Protein AF-A0AAV3XWU2-F1 (afdb_monomer)

Sequence (75 aa):
MTHSPDLAPSDFHLFGPLKRHVGGMAFETEDDLISELRNWFDNLDVDFFRVGINSLLSRWQKCIDLHLICVLERA

Secondary structure (DSSP, 8-state):
----GGG-HIIIIIHHHHHHHSTT---SSHHHHHHHHHHHHHTS-HHHHHHHHHHHHHHHHHHHHHHHHHHHTT-

Organism: NCBI:txid259542

Radius of gyration: 17.32 Å; Cα contacts (8 Å, |Δi|>4): 20; chains: 1; bounding box: 43×27×43 Å

pLDDT: mean 87.66, std 15.25, range [43.59, 98.0]

Mean predicted aligned error: 6.55 Å

InterPro domains:
  IPR036397 Ribonuclease H superfamily [G3DSA:3.30.420.10] (1-68)
  IPR052709 Transposase-Methyltransferase Hybrid [PTHR46060] (3-66)

Structure (mmCIF, N/CA/C/O backbone):
data_AF-A0AAV3XWU2-F1
#
_entry.id   AF-A0AAV3XWU2-F1
#
loop_
_at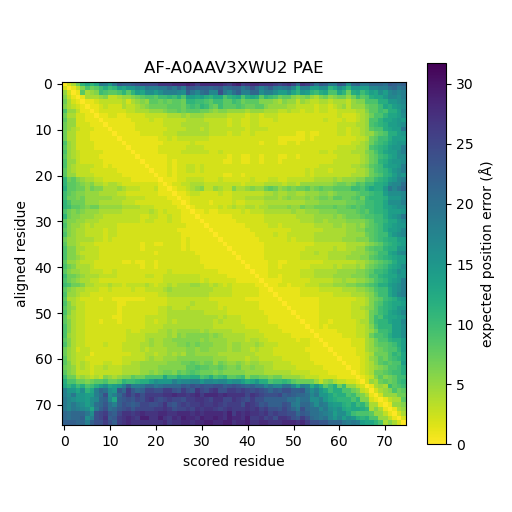om_site.group_PDB
_atom_site.id
_atom_site.type_symbol
_atom_site.label_atom_id
_atom_site.label_alt_id
_atom_site.label_comp_id
_atom_site.label_asym_id
_atom_site.label_entity_id
_atom_site.label_seq_id
_atom_site.pdbx_PDB_ins_code
_atom_site.Cartn_x
_atom_site.Cartn_y
_atom_site.Cartn_z
_atom_site.occupancy
_atom_site.B_iso_or_equiv
_atom_site.auth_seq_id
_atom_site.auth_comp_id
_atom_site.auth_asym_id
_atom_site.auth_atom_id
_atom_site.pdbx_PDB_model_num
ATOM 1 N N . MET A 1 1 ? 13.414 -21.966 -0.545 1.00 43.59 1 MET A N 1
ATOM 2 C CA . MET A 1 1 ? 12.444 -21.259 -1.406 1.00 43.59 1 MET A CA 1
ATOM 3 C C . MET A 1 1 ? 12.907 -19.824 -1.509 1.00 43.59 1 MET A C 1
ATOM 5 O O . MET A 1 1 ? 13.015 -19.165 -0.485 1.00 43.59 1 MET A O 1
ATOM 9 N N . THR A 1 2 ? 13.311 -19.388 -2.695 1.00 61.56 2 THR A N 1
ATOM 10 C CA . THR A 1 2 ? 13.873 -18.051 -2.901 1.00 61.56 2 THR A CA 1
ATOM 11 C C . THR A 1 2 ? 12.725 -17.047 -2.918 1.00 61.56 2 THR A C 1
ATOM 13 O O . THR A 1 2 ? 11.846 -17.140 -3.769 1.00 61.56 2 THR A O 1
ATOM 16 N N . HIS A 1 3 ? 12.685 -16.142 -1.942 1.00 67.81 3 HIS A N 1
ATOM 17 C CA . HIS A 1 3 ? 11.694 -15.071 -1.894 1.00 67.81 3 HIS A CA 1
ATOM 18 C C . HIS A 1 3 ? 12.113 -13.963 -2.869 1.00 67.81 3 HIS A C 1
ATOM 20 O O . HIS A 1 3 ? 13.249 -13.494 -2.804 1.00 67.81 3 HIS A O 1
ATOM 26 N N . SER A 1 4 ? 11.211 -13.532 -3.752 1.00 78.31 4 SER A N 1
ATOM 27 C CA . SER A 1 4 ? 11.443 -12.443 -4.713 1.00 78.31 4 SER A CA 1
ATOM 28 C C . SER A 1 4 ? 10.426 -11.325 -4.468 1.00 78.31 4 SER A C 1
ATOM 30 O O . SER A 1 4 ? 9.383 -11.309 -5.124 1.00 78.31 4 SER A O 1
ATOM 32 N N . PRO A 1 5 ? 10.710 -10.391 -3.538 1.00 81.81 5 PRO A N 1
ATOM 33 C CA . PRO A 1 5 ? 9.783 -9.310 -3.187 1.00 81.81 5 PRO A CA 1
ATOM 34 C C . PRO A 1 5 ? 9.366 -8.471 -4.404 1.00 81.81 5 PRO A C 1
ATOM 36 O O . PRO A 1 5 ? 8.227 -8.033 -4.515 1.00 81.81 5 PRO A O 1
ATOM 39 N N . ASP A 1 6 ? 10.269 -8.306 -5.374 1.00 84.25 6 ASP A N 1
ATOM 40 C CA . ASP A 1 6 ? 10.004 -7.551 -6.602 1.00 84.25 6 ASP A CA 1
ATOM 41 C C . ASP A 1 6 ? 8.951 -8.180 -7.520 1.00 84.25 6 ASP A C 1
ATOM 43 O O . ASP A 1 6 ? 8.440 -7.491 -8.407 1.00 84.25 6 ASP A O 1
ATOM 47 N N . LEU A 1 7 ? 8.627 -9.462 -7.321 1.00 88.31 7 LEU A N 1
ATOM 48 C CA . LEU A 1 7 ? 7.653 -10.213 -8.114 1.00 88.31 7 LEU A CA 1
ATOM 49 C C . LEU A 1 7 ? 6.333 -10.457 -7.378 1.00 88.31 7 LEU A C 1
ATOM 51 O O . LEU A 1 7 ? 5.386 -10.935 -7.995 1.00 88.31 7 LEU A O 1
ATOM 55 N N . ALA A 1 8 ? 6.246 -10.131 -6.089 1.00 91.00 8 ALA A N 1
ATOM 56 C CA . ALA A 1 8 ? 5.036 -10.301 -5.299 1.00 91.00 8 ALA A CA 1
ATOM 57 C C . ALA A 1 8 ? 4.242 -8.980 -5.252 1.00 91.00 8 ALA A C 1
ATOM 59 O O . ALA A 1 8 ? 4.716 -8.011 -4.654 1.00 91.00 8 ALA A O 1
ATOM 60 N N . PRO A 1 9 ? 3.026 -8.903 -5.832 1.00 92.44 9 PRO A N 1
ATOM 61 C CA . PRO A 1 9 ? 2.220 -7.676 -5.819 1.00 92.44 9 PRO A CA 1
ATOM 62 C C . PRO A 1 9 ? 1.889 -7.184 -4.410 1.00 92.44 9 PRO A C 1
ATOM 64 O O . PRO A 1 9 ? 1.777 -5.981 -4.181 1.00 92.44 9 PRO A O 1
ATOM 67 N N . SER A 1 10 ? 1.782 -8.104 -3.448 1.00 93.12 10 SER A N 1
ATOM 68 C CA . SER A 1 10 ? 1.653 -7.759 -2.034 1.00 93.12 10 SER A CA 1
ATOM 69 C C . SER A 1 10 ? 2.817 -6.885 -1.563 1.00 93.12 10 SER A C 1
ATOM 71 O O . SER A 1 10 ? 2.597 -5.839 -0.959 1.00 93.12 10 SER A O 1
ATOM 73 N N . ASP A 1 11 ? 4.048 -7.261 -1.902 1.00 92.69 11 ASP A N 1
ATOM 74 C CA . ASP A 1 11 ? 5.256 -6.580 -1.444 1.00 92.69 11 ASP A CA 1
ATOM 75 C C . ASP A 1 11 ? 5.506 -5.272 -2.192 1.00 92.69 11 ASP A C 1
ATOM 77 O O . ASP A 1 11 ? 5.745 -4.240 -1.563 1.00 92.69 11 ASP A O 1
ATOM 81 N N . PHE A 1 12 ? 5.431 -5.286 -3.527 1.00 92.38 12 PHE A N 1
ATOM 82 C CA . PHE A 1 12 ? 5.807 -4.112 -4.318 1.00 92.38 12 PHE A CA 1
ATOM 83 C C . PHE A 1 12 ? 4.685 -3.085 -4.510 1.00 92.38 12 PHE A C 1
ATOM 85 O O . PHE A 1 12 ? 4.977 -1.956 -4.907 1.00 92.38 12 PHE A O 1
ATOM 92 N N . HIS A 1 13 ? 3.421 -3.458 -4.284 1.00 95.81 13 HIS A N 1
ATOM 93 C CA . HIS A 1 13 ? 2.269 -2.590 -4.558 1.00 95.81 13 HIS A CA 1
ATOM 94 C C . HIS A 1 13 ? 1.372 -2.368 -3.344 1.00 95.81 13 HIS A C 1
ATOM 96 O O . HIS A 1 13 ? 1.003 -1.230 -3.077 1.00 95.81 13 HIS A O 1
ATOM 102 N N . LEU A 1 14 ? 1.036 -3.417 -2.587 1.00 96.62 14 LEU A N 1
ATOM 103 C CA . LEU A 1 14 ? 0.043 -3.328 -1.508 1.00 96.62 14 LEU A CA 1
ATOM 104 C C . LEU A 1 14 ? 0.626 -2.839 -0.175 1.00 96.62 14 LEU A C 1
ATOM 106 O O . LEU A 1 14 ? 0.098 -1.913 0.443 1.00 96.62 14 LEU A O 1
ATOM 110 N N . PHE A 1 15 ? 1.717 -3.451 0.288 1.00 94.81 15 PHE A N 1
ATOM 111 C CA . PHE A 1 15 ? 2.230 -3.225 1.640 1.00 94.81 15 PHE A CA 1
ATOM 112 C C . PHE A 1 15 ? 2.864 -1.848 1.829 1.00 94.81 15 PHE A C 1
ATOM 114 O O . PHE A 1 15 ? 2.858 -1.331 2.942 1.00 94.81 15 PHE A O 1
ATOM 121 N N . GLY A 1 16 ? 3.383 -1.222 0.771 1.00 95.69 16 GLY A N 1
ATOM 122 C CA . GLY A 1 16 ? 3.911 0.144 0.838 1.00 95.69 16 GLY A CA 1
ATOM 123 C C . GLY A 1 16 ? 2.833 1.177 1.209 1.00 95.69 16 GLY A C 1
ATOM 124 O O . GLY A 1 16 ? 2.982 1.883 2.207 1.00 95.69 16 GLY A O 1
ATOM 125 N N . PRO A 1 17 ? 1.741 1.293 0.433 1.00 96.88 17 PRO A N 1
ATOM 126 C CA . PRO A 1 17 ? 0.565 2.083 0.792 1.00 96.88 17 PRO A CA 1
ATOM 127 C C . PRO A 1 17 ? -0.034 1.699 2.145 1.00 96.88 17 PRO A C 1
ATOM 129 O O . PRO A 1 17 ? -0.274 2.591 2.953 1.00 96.88 17 PRO A O 1
ATOM 132 N N . LEU A 1 18 ? -0.187 0.400 2.426 1.00 96.69 18 LEU A N 1
ATOM 133 C CA . LEU A 1 18 ? -0.771 -0.049 3.688 1.00 96.69 18 LEU A CA 1
ATOM 134 C C . LEU A 1 18 ? 0.039 0.431 4.898 1.00 96.69 18 LEU A C 1
ATOM 136 O O . LEU A 1 18 ? -0.515 1.020 5.818 1.00 96.69 18 LEU A O 1
ATOM 140 N N . LYS A 1 19 ? 1.364 0.245 4.880 1.00 95.44 19 LYS A N 1
ATOM 141 C CA . LYS A 1 19 ? 2.258 0.704 5.956 1.00 95.44 19 LYS A CA 1
ATOM 142 C C . LYS A 1 19 ? 2.229 2.218 6.143 1.00 95.44 19 LYS A C 1
ATOM 144 O O . LYS A 1 19 ? 2.435 2.682 7.257 1.00 95.44 19 LYS A O 1
ATOM 149 N N . ARG A 1 20 ? 2.002 2.987 5.073 1.00 96.12 20 ARG A N 1
ATOM 150 C CA . ARG A 1 20 ? 1.825 4.445 5.166 1.00 96.12 20 ARG A CA 1
ATOM 151 C C . ARG A 1 20 ? 0.492 4.817 5.803 1.00 96.12 20 ARG A C 1
ATOM 153 O O . ARG A 1 20 ? 0.462 5.788 6.542 1.00 96.12 20 ARG A O 1
ATOM 160 N N . HIS A 1 21 ? -0.565 4.055 5.526 1.00 95.62 21 HIS A N 1
ATOM 161 C CA . HIS A 1 21 ? -1.885 4.258 6.123 1.00 95.62 21 HIS A CA 1
ATOM 162 C C . HIS A 1 21 ? -1.868 3.991 7.628 1.00 95.62 21 HIS A C 1
ATOM 164 O O . HIS A 1 21 ? -2.192 4.871 8.412 1.00 95.62 21 HIS A O 1
ATOM 170 N N . VAL A 1 22 ? -1.394 2.810 8.035 1.00 95.44 22 VAL A N 1
ATOM 171 C CA . VAL A 1 22 ? -1.348 2.423 9.459 1.00 95.44 22 VAL A CA 1
ATOM 172 C C . VAL A 1 22 ? -0.147 3.011 10.209 1.00 95.44 22 VAL A C 1
ATOM 174 O O . VAL A 1 22 ? 0.005 2.824 11.416 1.00 95.44 22 VAL A O 1
ATOM 177 N N . GLY A 1 23 ? 0.750 3.696 9.500 1.00 95.38 23 GLY A N 1
ATOM 178 C CA . GLY A 1 23 ? 1.978 4.247 10.055 1.00 95.38 23 GLY A CA 1
ATOM 179 C C . GLY A 1 23 ? 1.682 5.341 11.076 1.00 95.38 23 GLY A C 1
ATOM 180 O O . GLY A 1 23 ? 1.215 6.416 10.718 1.00 95.38 23 GLY A O 1
ATOM 181 N N . GLY A 1 24 ? 1.994 5.082 12.346 1.00 91.38 24 GLY A N 1
ATOM 182 C CA . GLY A 1 24 ? 1.771 6.032 13.441 1.00 91.38 24 GLY A CA 1
ATOM 183 C C . GLY A 1 24 ? 0.397 5.927 14.104 1.00 91.38 24 GLY A C 1
ATOM 184 O O . GLY A 1 24 ? 0.139 6.660 15.055 1.00 91.38 24 GLY A O 1
ATOM 185 N N . MET A 1 25 ? -0.456 5.004 13.654 1.00 95.44 25 MET A N 1
ATOM 186 C CA . MET A 1 25 ? -1.682 4.651 14.366 1.00 95.44 25 MET A CA 1
ATOM 187 C C . MET A 1 25 ? -1.349 3.697 15.519 1.00 95.44 25 MET A C 1
ATOM 189 O O . MET A 1 25 ? -0.520 2.796 15.375 1.00 95.44 25 MET A O 1
ATOM 193 N N . ALA A 1 26 ? -1.990 3.907 16.667 1.00 95.75 26 ALA A N 1
ATOM 194 C CA . ALA A 1 26 ? -1.967 2.978 17.788 1.00 95.75 26 ALA A CA 1
ATOM 195 C C . ALA A 1 26 ? -3.327 2.282 17.868 1.00 95.75 26 ALA A C 1
ATOM 197 O O . ALA A 1 26 ? -4.361 2.936 17.747 1.00 95.75 26 ALA A O 1
ATOM 198 N N . PHE A 1 27 ? -3.306 0.971 18.078 1.00 96.06 27 PHE A N 1
ATOM 199 C CA . PHE A 1 27 ? -4.499 0.145 18.223 1.00 96.06 27 PHE A CA 1
ATOM 200 C C . PHE A 1 27 ? -4.458 -0.499 19.606 1.00 96.06 27 PHE A C 1
ATOM 202 O O . PHE A 1 27 ? -3.405 -0.993 20.017 1.00 96.06 27 PHE A O 1
ATOM 209 N N . GLU A 1 28 ? -5.570 -0.454 20.337 1.00 96.75 28 GLU A N 1
ATOM 210 C CA . GLU A 1 28 ? -5.657 -1.040 21.680 1.00 96.75 28 GLU A CA 1
ATOM 211 C C . GLU A 1 28 ? -5.854 -2.555 21.604 1.00 96.75 28 GLU A C 1
ATOM 213 O O . GLU A 1 28 ? -5.326 -3.298 22.435 1.00 96.75 28 GLU A O 1
ATOM 218 N N . THR A 1 29 ? -6.569 -3.017 20.576 1.00 97.81 29 THR A N 1
ATOM 219 C CA . THR A 1 29 ? -6.868 -4.430 20.351 1.00 97.81 29 THR A CA 1
ATOM 220 C C . THR A 1 29 ? -6.570 -4.875 18.919 1.00 97.81 29 THR A C 1
ATOM 222 O O . THR A 1 29 ? -6.408 -4.072 17.997 1.00 97.81 29 THR A O 1
ATOM 225 N N . GLU A 1 30 ? -6.507 -6.193 18.722 1.00 97.00 30 GLU A N 1
ATOM 226 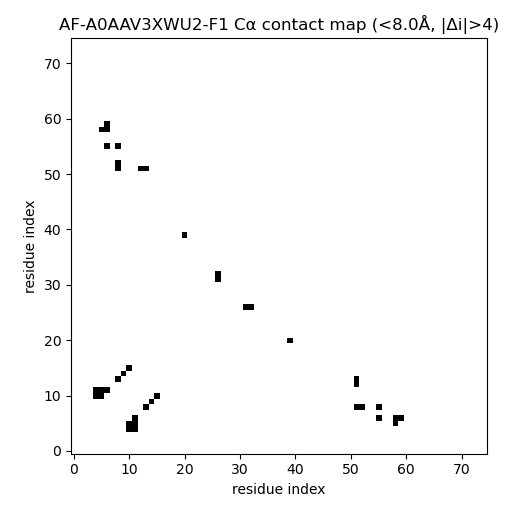C CA . GLU A 1 30 ? -6.427 -6.786 17.384 1.00 97.00 30 GLU A CA 1
ATOM 227 C C . GLU A 1 30 ? -7.691 -6.491 16.560 1.00 97.00 30 GLU A C 1
ATOM 229 O O . GLU A 1 30 ? -7.590 -6.234 15.362 1.00 97.00 30 GLU A O 1
ATOM 234 N N . ASP A 1 31 ? -8.864 -6.454 17.196 1.00 98.00 31 ASP A N 1
ATOM 235 C CA . ASP A 1 31 ? -10.131 -6.154 16.525 1.00 98.00 31 ASP A CA 1
ATOM 236 C C . ASP A 1 31 ? -10.164 -4.723 15.969 1.00 98.00 31 ASP A C 1
ATOM 238 O O . ASP A 1 31 ? -10.675 -4.508 14.864 1.00 98.00 31 ASP A O 1
ATOM 242 N N . ASP A 1 32 ? -9.564 -3.759 16.677 1.00 97.25 32 ASP A N 1
ATOM 243 C CA . ASP A 1 32 ? -9.412 -2.381 16.191 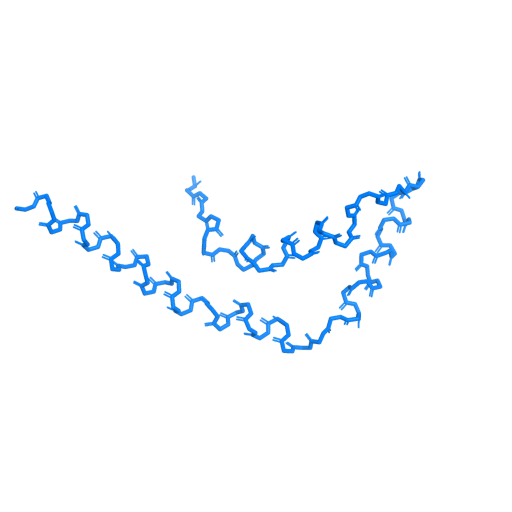1.00 97.25 32 ASP A CA 1
ATOM 244 C C . ASP A 1 32 ? -8.533 -2.340 14.937 1.00 97.25 32 ASP A C 1
ATOM 246 O O . ASP A 1 32 ? -8.892 -1.720 13.933 1.00 97.25 32 ASP A O 1
ATOM 250 N N . LEU A 1 33 ? -7.404 -3.060 14.962 1.00 96.06 33 LEU A N 1
ATOM 251 C CA . LEU A 1 33 ? -6.509 -3.178 13.813 1.00 96.06 33 LEU A CA 1
ATOM 252 C C . LE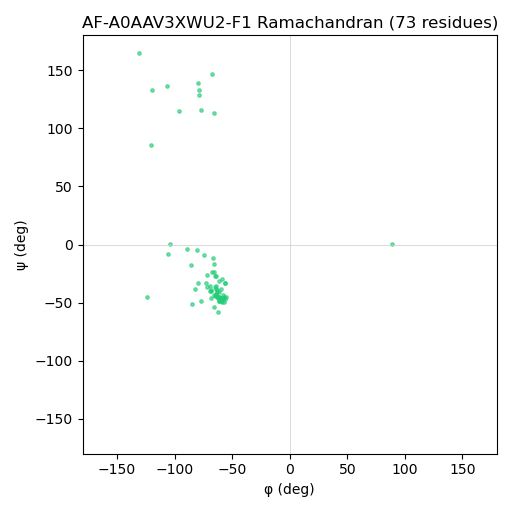U A 1 33 ? -7.219 -3.838 12.624 1.00 96.06 33 LEU A C 1
ATOM 254 O O . LEU A 1 33 ? -7.156 -3.326 11.508 1.00 96.06 33 LEU A O 1
ATOM 258 N N . ILE A 1 34 ? -7.905 -4.964 12.837 1.00 97.06 34 ILE A N 1
ATOM 259 C CA . ILE A 1 34 ? -8.623 -5.682 11.774 1.00 97.06 34 ILE A CA 1
ATOM 260 C C . ILE A 1 34 ? -9.713 -4.794 11.168 1.00 97.06 34 ILE A C 1
ATOM 262 O O . ILE A 1 34 ? -9.887 -4.785 9.947 1.00 97.06 34 ILE A O 1
ATOM 266 N N . SER A 1 35 ? -10.438 -4.046 12.000 1.00 97.62 35 SER A N 1
ATOM 267 C CA . SER A 1 35 ? -11.499 -3.142 11.551 1.00 97.62 35 SER A CA 1
ATOM 268 C C . SER A 1 35 ? -10.944 -1.993 10.710 1.00 97.62 35 SER A C 1
ATOM 270 O O . SER A 1 35 ? -11.481 -1.716 9.637 1.00 97.62 35 SER A O 1
ATOM 272 N N . GLU A 1 36 ? -9.830 -1.386 11.127 1.00 97.50 36 GLU A N 1
ATOM 273 C CA . GLU A 1 36 ? -9.158 -0.335 10.356 1.00 97.50 36 GLU A CA 1
ATOM 274 C C . GLU A 1 36 ? -8.622 -0.864 9.019 1.00 97.50 36 GLU A C 1
ATOM 276 O O . GLU A 1 36 ? -8.803 -0.231 7.980 1.00 97.50 36 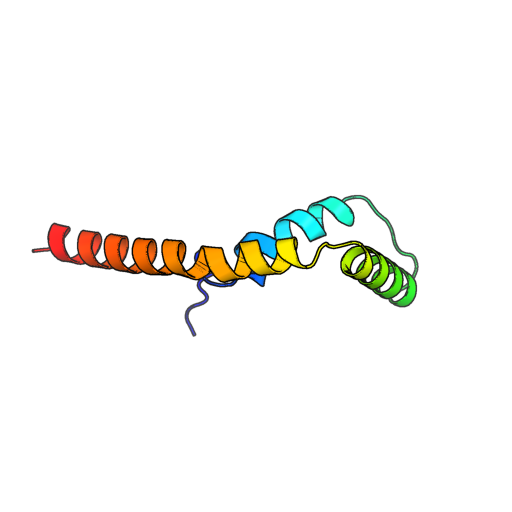GLU A O 1
ATOM 281 N N . LEU A 1 37 ? -8.019 -2.058 9.014 1.00 97.12 37 LEU A N 1
ATOM 282 C CA . LEU A 1 37 ? -7.554 -2.698 7.784 1.00 97.12 37 LEU A CA 1
ATOM 283 C C . LEU A 1 37 ? -8.711 -2.956 6.816 1.00 97.12 37 LEU A C 1
ATOM 285 O O . LEU A 1 37 ? -8.583 -2.646 5.634 1.00 97.12 37 LEU A O 1
ATOM 289 N N . ARG A 1 38 ? -9.841 -3.491 7.298 1.00 97.75 38 ARG A N 1
ATOM 290 C CA . ARG A 1 38 ? -11.042 -3.710 6.473 1.00 97.75 38 ARG A CA 1
ATOM 291 C C . ARG A 1 38 ? -11.548 -2.407 5.876 1.00 97.75 38 ARG A C 1
ATOM 293 O O . ARG A 1 38 ? -11.712 -2.337 4.665 1.00 97.75 38 ARG A O 1
ATOM 300 N N . ASN A 1 39 ? -11.694 -1.371 6.699 1.00 97.31 39 ASN A N 1
ATOM 301 C CA . ASN A 1 39 ? -12.099 -0.050 6.233 1.00 97.31 39 ASN A CA 1
ATOM 302 C C . ASN A 1 39 ? -11.132 0.494 5.170 1.00 97.31 39 ASN A C 1
ATOM 304 O O . ASN A 1 39 ? -11.563 1.010 4.143 1.00 97.31 39 ASN A O 1
ATOM 308 N N . TRP A 1 40 ? -9.821 0.346 5.364 1.00 97.31 40 TRP A N 1
ATOM 309 C CA . TRP A 1 40 ? -8.842 0.753 4.359 1.00 97.31 40 TRP A CA 1
ATOM 310 C C . TRP A 1 40 ? -9.022 -0.004 3.038 1.00 97.31 40 TRP A C 1
ATOM 312 O O . TRP A 1 40 ? -9.062 0.628 1.985 1.00 97.31 40 TRP A O 1
ATOM 322 N N . PHE A 1 41 ? -9.184 -1.331 3.087 1.00 96.75 41 PHE A N 1
ATOM 323 C CA . PHE A 1 41 ? -9.421 -2.156 1.900 1.00 96.75 41 PHE A CA 1
ATOM 324 C C . PHE A 1 41 ? -10.732 -1.810 1.184 1.00 96.75 41 PHE A C 1
ATOM 326 O O . PHE A 1 41 ? -10.734 -1.739 -0.043 1.00 96.75 41 PHE A O 1
ATOM 333 N N . ASP A 1 42 ? -11.812 -1.552 1.922 1.00 97.19 42 ASP A N 1
ATOM 334 C CA . ASP A 1 42 ? -13.123 -1.191 1.367 1.00 97.19 42 ASP A CA 1
ATOM 335 C C . ASP A 1 42 ? -13.103 0.172 0.653 1.00 97.19 42 ASP A C 1
ATOM 337 O O . ASP A 1 42 ? -13.907 0.421 -0.245 1.00 97.19 42 ASP A O 1
ATOM 341 N N . ASN A 1 43 ? -12.159 1.046 1.016 1.00 96.44 43 ASN A N 1
ATOM 342 C CA . ASN A 1 43 ? -11.948 2.345 0.376 1.00 96.44 43 ASN A CA 1
ATOM 343 C C . ASN A 1 43 ? -10.973 2.298 -0.816 1.00 96.44 43 ASN A C 1
ATOM 345 O O . ASN A 1 43 ? -10.760 3.323 -1.470 1.00 96.44 43 ASN A O 1
ATOM 349 N N . LEU A 1 44 ? -10.356 1.149 -1.113 1.00 96.62 44 LEU A N 1
ATOM 350 C CA . LEU A 1 44 ? -9.499 1.012 -2.289 1.00 96.62 44 LEU A CA 1
ATOM 351 C C . LEU A 1 44 ? -10.336 0.820 -3.551 1.00 96.62 44 LEU A C 1
ATOM 353 O O . LEU A 1 44 ? -11.215 -0.036 -3.626 1.00 96.62 44 LEU A O 1
ATOM 357 N N . ASP A 1 45 ? -9.991 1.574 -4.591 1.00 96.69 45 ASP A N 1
ATOM 358 C CA . ASP A 1 45 ? -10.590 1.394 -5.906 1.00 96.69 45 ASP A CA 1
ATOM 359 C C . ASP A 1 45 ? -10.172 0.048 -6.529 1.00 96.69 45 ASP A C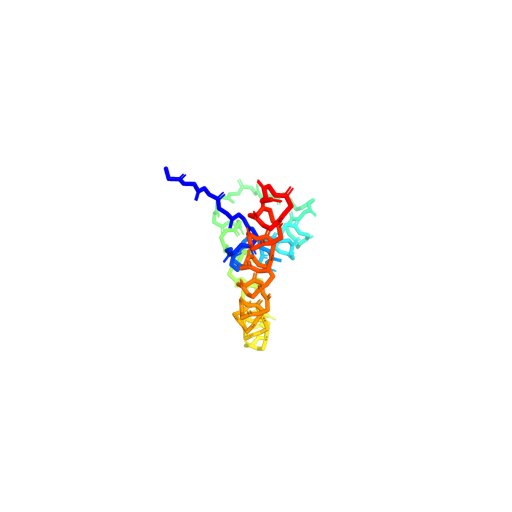 1
ATOM 361 O O . ASP A 1 45 ? -9.042 -0.417 -6.357 1.00 96.69 45 ASP A O 1
ATOM 365 N N . VAL A 1 46 ? -11.054 -0.576 -7.311 1.00 96.50 46 VAL A N 1
ATOM 366 C CA . VAL A 1 46 ? -10.747 -1.820 -8.041 1.00 96.50 46 VAL A CA 1
ATOM 367 C C . VAL A 1 46 ? -9.523 -1.650 -8.950 1.00 96.50 46 VAL A C 1
ATOM 369 O O . VAL A 1 46 ? -8.724 -2.580 -9.119 1.00 96.50 46 VAL A O 1
ATOM 372 N N . ASP A 1 47 ? -9.328 -0.456 -9.505 1.00 97.44 47 ASP A N 1
ATOM 373 C CA . ASP A 1 47 ? -8.182 -0.138 -10.343 1.00 97.44 47 ASP A CA 1
ATOM 374 C C . ASP A 1 47 ? -6.864 -0.118 -9.565 1.00 97.44 47 ASP A C 1
ATOM 376 O O . ASP A 1 47 ? -5.821 -0.416 -10.152 1.00 97.44 47 ASP A O 1
ATOM 380 N N . PHE A 1 48 ? -6.881 0.097 -8.244 1.00 96.94 48 PHE A N 1
ATOM 381 C CA . PHE A 1 48 ? -5.688 -0.070 -7.412 1.00 96.94 48 PHE A CA 1
ATOM 382 C C . PHE A 1 48 ? -5.128 -1.490 -7.553 1.00 96.94 48 PHE A C 1
ATOM 384 O O . PHE A 1 48 ? -3.943 -1.664 -7.846 1.00 96.94 48 PHE A O 1
ATOM 391 N N . PHE A 1 49 ? -5.969 -2.517 -7.417 1.00 95.50 49 PHE A N 1
ATOM 392 C CA . PHE A 1 49 ? -5.536 -3.908 -7.565 1.00 95.50 49 PHE A CA 1
ATOM 393 C C . PHE A 1 49 ? -5.159 -4.232 -9.010 1.00 95.50 49 PHE A C 1
ATOM 395 O O . PHE A 1 49 ? -4.150 -4.899 -9.253 1.00 95.50 49 PHE A O 1
ATOM 402 N N . ARG A 1 50 ? -5.925 -3.712 -9.976 1.00 96.94 50 ARG A N 1
ATOM 403 C CA . ARG A 1 50 ? -5.658 -3.897 -11.408 1.00 96.94 50 ARG A CA 1
ATOM 404 C C . ARG A 1 50 ? -4.268 -3.401 -11.792 1.00 96.94 50 ARG A C 1
ATOM 406 O O . ARG A 1 50 ? -3.543 -4.112 -12.484 1.00 96.94 50 ARG A O 1
ATOM 413 N N . VAL A 1 51 ? -3.876 -2.217 -11.321 1.00 96.56 51 VAL A N 1
ATOM 414 C CA . VAL A 1 51 ? -2.547 -1.640 -11.568 1.00 96.56 51 VAL A CA 1
ATOM 415 C C . VAL A 1 51 ? -1.447 -2.524 -10.982 1.00 96.56 51 VAL A C 1
ATOM 417 O O . VAL A 1 51 ? -0.469 -2.815 -11.674 1.00 96.56 51 VAL A O 1
ATOM 420 N N . GLY A 1 52 ? -1.614 -2.998 -9.744 1.00 95.19 52 GLY A N 1
ATOM 421 C CA . GLY A 1 52 ? -0.642 -3.881 -9.095 1.00 95.19 52 GLY A CA 1
ATOM 422 C C . GLY A 1 52 ? -0.429 -5.190 -9.857 1.00 95.19 52 GLY A C 1
ATOM 423 O O . GLY A 1 52 ? 0.710 -5.576 -10.120 1.00 95.19 52 GLY A O 1
ATOM 424 N N . ILE A 1 53 ? -1.521 -5.838 -10.275 1.00 95.62 53 ILE A N 1
ATOM 425 C CA . ILE A 1 53 ? -1.472 -7.090 -11.041 1.00 95.62 53 ILE A CA 1
ATOM 426 C C . ILE A 1 53 ? -0.900 -6.866 -12.444 1.00 95.62 53 ILE A C 1
ATOM 428 O O . ILE A 1 53 ? -0.003 -7.596 -12.856 1.00 95.62 53 ILE A O 1
ATOM 432 N N . ASN A 1 54 ? -1.340 -5.835 -13.167 1.00 95.81 54 ASN A N 1
ATOM 433 C CA . ASN A 1 54 ? -0.846 -5.560 -14.522 1.00 95.81 54 ASN A CA 1
ATOM 434 C C . ASN A 1 54 ? 0.643 -5.178 -14.543 1.00 95.81 54 ASN A C 1
ATOM 436 O O . ASN A 1 54 ? 1.339 -5.449 -15.522 1.00 95.81 54 ASN A O 1
ATOM 440 N N . SER A 1 55 ? 1.156 -4.613 -13.447 1.00 94.50 55 SER A N 1
ATOM 441 C CA . SER A 1 55 ? 2.584 -4.314 -13.286 1.00 94.50 55 SER A CA 1
ATOM 442 C C . SER A 1 55 ? 3.467 -5.568 -13.200 1.00 94.50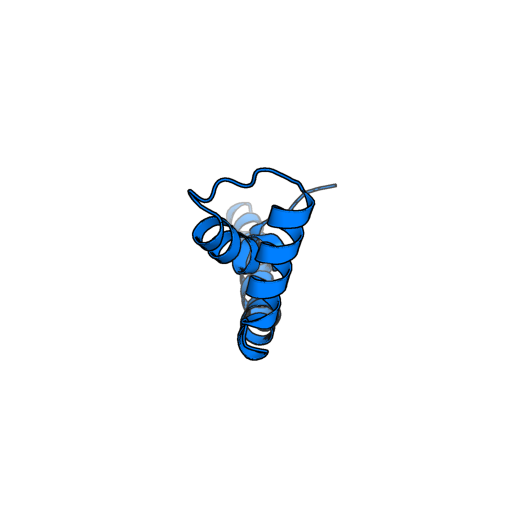 55 SER A C 1
ATOM 444 O O . SER A 1 55 ? 4.687 -5.452 -13.310 1.00 94.50 55 SER A O 1
ATOM 446 N N . LEU A 1 56 ? 2.895 -6.770 -13.035 1.00 92.56 56 LEU A N 1
ATOM 447 C CA . LEU A 1 56 ? 3.659 -8.022 -13.065 1.00 92.56 56 LEU A CA 1
ATOM 448 C C . LEU A 1 56 ? 4.315 -8.270 -14.418 1.00 92.56 56 LEU A C 1
ATOM 450 O O . LEU A 1 56 ? 5.458 -8.709 -14.453 1.00 92.56 56 LEU A O 1
ATOM 454 N N . LEU A 1 57 ? 3.628 -7.961 -15.520 1.00 91.88 57 LEU A N 1
ATOM 455 C CA . LEU A 1 57 ? 4.136 -8.244 -16.864 1.00 91.88 57 LEU A CA 1
ATOM 456 C C . LEU A 1 57 ? 5.464 -7.523 -17.124 1.00 91.88 57 LEU A C 1
ATOM 458 O O . LEU A 1 57 ? 6.435 -8.137 -17.563 1.00 91.88 57 LEU A O 1
ATOM 462 N N . SER A 1 58 ? 5.538 -6.233 -16.786 1.00 92.00 58 SER A N 1
ATOM 463 C CA . SER A 1 58 ? 6.766 -5.448 -16.947 1.00 92.00 58 SER A CA 1
ATOM 464 C C . SER A 1 58 ? 7.867 -5.885 -15.976 1.00 92.00 58 SER A C 1
ATOM 466 O O . SER A 1 58 ? 9.041 -5.908 -16.343 1.00 92.00 58 SER A O 1
ATOM 468 N N . ARG A 1 59 ? 7.506 -6.280 -14.749 1.00 91.19 59 ARG A N 1
ATOM 469 C CA . ARG A 1 59 ? 8.452 -6.779 -13.740 1.00 91.19 59 ARG A CA 1
ATOM 470 C C . ARG A 1 59 ? 9.034 -8.143 -14.108 1.00 91.19 59 ARG A C 1
ATOM 472 O O . ARG A 1 59 ? 10.236 -8.339 -13.943 1.00 91.19 59 ARG A O 1
ATOM 479 N N . TRP A 1 60 ? 8.227 -9.056 -14.648 1.00 90.56 60 TRP A N 1
ATOM 480 C CA . TRP A 1 60 ? 8.701 -10.333 -15.185 1.00 90.56 60 TRP A CA 1
ATOM 481 C C . TRP A 1 60 ? 9.646 -10.120 -16.356 1.00 90.56 60 TRP A C 1
ATOM 483 O O . TRP A 1 60 ? 10.731 -10.695 -16.345 1.00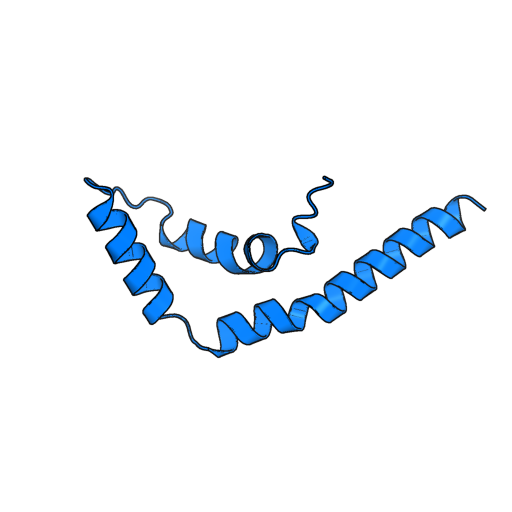 90.56 60 TRP A O 1
ATOM 493 N N . GLN A 1 61 ? 9.296 -9.244 -17.302 1.00 91.44 61 GLN A N 1
ATOM 494 C CA . GLN A 1 61 ? 10.186 -8.932 -18.419 1.00 91.44 61 GLN A CA 1
ATOM 495 C C . GLN A 1 61 ? 11.524 -8.377 -17.923 1.00 91.44 61 GLN A C 1
ATOM 497 O O . GLN A 1 61 ? 12.573 -8.887 -18.293 1.00 91.44 61 GLN A O 1
ATOM 502 N N . LYS A 1 62 ? 11.501 -7.421 -16.988 1.00 89.00 62 LYS A N 1
ATOM 503 C CA . LYS A 1 62 ? 12.725 -6.882 -16.384 1.00 89.00 62 LYS A CA 1
ATOM 504 C C . LYS A 1 62 ? 13.549 -7.959 -15.672 1.00 89.00 62 LYS A C 1
ATOM 506 O O . LYS A 1 62 ? 14.772 -7.922 -15.726 1.00 89.00 62 LYS A O 1
ATOM 511 N N . CYS A 1 63 ? 12.902 -8.906 -14.993 1.00 86.56 63 CYS A N 1
ATOM 512 C CA . CYS A 1 63 ? 13.590 -10.022 -14.348 1.00 86.56 63 CYS A CA 1
ATOM 513 C C . CYS A 1 63 ? 14.282 -10.922 -15.380 1.00 86.56 63 CYS A C 1
ATOM 515 O O . CYS A 1 63 ? 15.445 -11.265 -15.187 1.00 86.56 63 CYS A O 1
ATOM 517 N N . ILE A 1 64 ? 13.603 -11.237 -16.488 1.00 87.50 64 ILE A N 1
ATOM 518 C CA . ILE A 1 64 ? 14.168 -11.998 -17.609 1.00 87.50 64 ILE A CA 1
ATOM 519 C C . ILE A 1 64 ? 15.348 -11.244 -18.218 1.00 87.50 64 ILE A C 1
ATOM 521 O O . ILE A 1 64 ? 16.416 -11.830 -18.363 1.00 87.50 64 ILE A O 1
ATOM 525 N N . ASP A 1 65 ? 15.187 -9.953 -18.509 1.00 87.56 65 ASP A N 1
ATOM 526 C CA . ASP A 1 65 ? 16.228 -9.123 -19.113 1.00 87.56 65 ASP A CA 1
ATOM 527 C C . ASP A 1 65 ? 17.460 -9.042 -18.209 1.00 87.56 65 ASP A C 1
ATOM 529 O O . ASP A 1 65 ? 18.574 -9.250 -18.673 1.00 87.56 65 ASP A O 1
ATOM 533 N N . LEU A 1 66 ? 17.282 -8.819 -16.902 1.00 80.31 66 LEU A N 1
ATOM 534 C CA . LEU A 1 66 ? 18.384 -8.809 -15.935 1.00 80.31 66 LEU A CA 1
ATOM 535 C C . LEU A 1 66 ? 19.064 -10.177 -15.815 1.00 80.31 66 LEU A C 1
ATOM 537 O O . LEU A 1 66 ? 20.286 -10.243 -15.695 1.00 80.31 66 LEU A O 1
ATOM 541 N N . HIS A 1 67 ? 18.297 -11.269 -15.862 1.00 68.94 67 HIS A N 1
ATOM 542 C CA . HIS A 1 67 ? 18.864 -12.615 -15.838 1.00 68.94 67 HIS A CA 1
ATOM 543 C C . HIS A 1 67 ? 19.645 -12.916 -17.126 1.00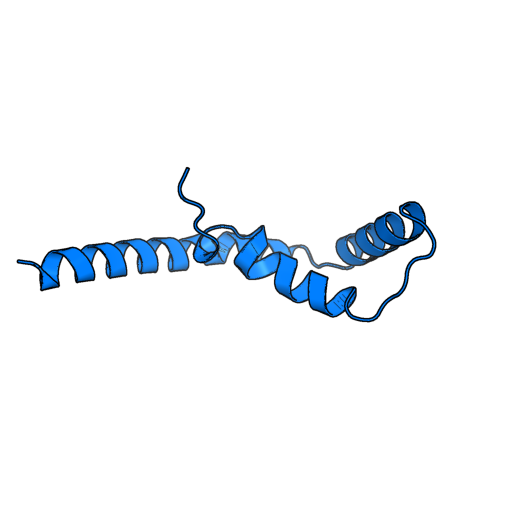 68.94 67 HIS A C 1
ATOM 545 O O . HIS A 1 67 ? 20.728 -13.494 -17.057 1.00 68.94 67 HIS A O 1
ATOM 551 N N . LEU A 1 68 ? 19.150 -12.467 -18.286 1.00 58.97 68 LEU A N 1
ATOM 552 C CA . LEU A 1 68 ? 19.864 -12.548 -19.561 1.00 58.97 68 LEU A CA 1
ATOM 553 C C . LEU A 1 68 ? 21.130 -11.683 -19.555 1.00 58.97 68 LEU A C 1
ATOM 555 O O . LEU A 1 68 ? 22.177 -12.164 -19.972 1.00 58.97 68 LEU A O 1
ATOM 559 N N . ILE A 1 69 ? 21.067 -10.448 -19.045 1.00 56.78 69 ILE A N 1
ATOM 560 C CA . ILE A 1 69 ? 22.223 -9.546 -18.911 1.00 56.78 69 ILE A CA 1
ATOM 561 C C . ILE A 1 69 ? 23.306 -10.206 -18.049 1.00 56.78 69 ILE A C 1
ATOM 563 O O . ILE A 1 69 ? 24.457 -10.273 -18.467 1.00 56.78 69 ILE A O 1
ATOM 567 N N . CYS A 1 70 ? 22.946 -10.800 -16.905 1.00 49.62 70 CYS A N 1
ATOM 568 C CA . CYS A 1 70 ? 23.907 -11.516 -16.062 1.00 49.62 70 CYS A CA 1
ATOM 569 C C . CYS A 1 70 ? 24.534 -12.754 -16.728 1.00 49.62 70 CYS A C 1
ATOM 571 O O . CYS A 1 70 ? 25.636 -13.134 -16.338 1.00 49.62 70 CYS A O 1
ATOM 573 N N . VAL A 1 71 ? 23.855 -13.411 -17.676 1.00 54.19 71 VAL A N 1
ATOM 574 C CA . VAL A 1 71 ? 24.405 -14.556 -18.429 1.00 54.19 71 VAL A CA 1
ATOM 575 C C . VAL A 1 71 ? 25.275 -14.083 -19.596 1.00 54.19 71 VAL A C 1
ATOM 577 O O . VAL A 1 71 ? 26.320 -14.677 -19.842 1.00 54.19 71 VAL A O 1
ATOM 580 N N . LEU A 1 72 ? 24.887 -13.002 -20.275 1.00 49.91 72 LEU A N 1
ATOM 581 C CA . LEU A 1 72 ? 25.631 -12.434 -21.402 1.00 49.91 72 LEU A CA 1
ATOM 582 C C . LEU A 1 72 ? 26.915 -11.714 -20.968 1.00 49.91 72 LEU A C 1
ATOM 584 O O . LEU A 1 72 ? 27.907 -11.794 -21.677 1.00 49.91 72 LEU A O 1
ATOM 588 N N . GLU A 1 73 ? 26.947 -11.073 -19.797 1.00 50.97 73 GLU A N 1
ATOM 589 C CA . GLU A 1 73 ? 28.177 -10.475 -19.238 1.00 50.97 73 GLU A CA 1
ATOM 590 C C . GLU A 1 73 ? 29.164 -11.517 -18.675 1.00 50.97 73 GLU A C 1
ATOM 592 O O . GLU A 1 73 ? 30.288 -11.180 -18.304 1.00 50.97 73 GLU A O 1
ATOM 597 N N . ARG A 1 74 ? 28.747 -12.786 -18.581 1.00 47.00 74 ARG A N 1
ATOM 598 C CA . ARG A 1 74 ? 29.574 -13.917 -18.126 1.00 47.00 74 ARG A CA 1
ATOM 599 C C . ARG A 1 74 ? 30.047 -14.823 -19.269 1.00 47.00 74 ARG A C 1
ATOM 601 O O . ARG A 1 74 ? 30.698 -15.828 -18.977 1.00 47.00 74 ARG A O 1
ATOM 608 N N . ALA A 1 75 ? 29.692 -14.503 -20.513 1.00 47.56 75 ALA A N 1
ATOM 609 C CA . ALA A 1 75 ? 30.083 -15.229 -21.721 1.00 47.56 75 ALA A CA 1
ATOM 610 C C . ALA A 1 75 ? 31.262 -14.553 -22.433 1.00 47.56 75 ALA A C 1
ATOM 612 O O . ALA A 1 75 ? 31.326 -13.304 -22.421 1.00 47.56 75 ALA A O 1
#

Solvent-accessible surface area (backbone atoms only — not comparable to full-atom values): 4493 Å² total; per-residue (Å²): 133,89,84,56,57,83,76,35,47,58,57,70,48,47,48,59,58,47,50,60,69,56,54,90,66,84,64,96,45,70,66,54,47,53,50,52,50,49,54,54,58,74,70,54,57,72,61,58,57,49,51,37,59,60,49,46,62,61,44,50,51,50,50,52,51,52,53,49,49,62,52,57,78,72,102

Nearest PDB structures (foldseek):
  3k9j-assembly3_B  TM=9.251E-01  e=2.354E-03  Homo sapiens
  3k9k-assembly3_B  TM=9.356E-01  e=3.469E-03  Homo sapiens
  3k9k-assembly2_A  TM=9.320E-01  e=5.113E-03  Homo sapiens

Foldseek 3Di:
DDDDLLQDLCNPQNVVVVCVQCPPPDDPDPVRVVVSVVVVVVPDDPVSVVVSVVVNVVSVVVVVVVVVVVVVVVD